Protein AF-A0A0U1L279-F1 (afdb_monomer)

Mean predicted aligned error: 10.39 Å

Organism: NCBI:txid2378

Structure (mmCIF, N/CA/C/O backbone):
data_AF-A0A0U1L279-F1
#
_entry.id   AF-A0A0U1L279-F1
#
loop_
_atom_site.group_PDB
_atom_site.id
_atom_site.type_symbol
_atom_site.label_atom_id
_atom_site.label_alt_id
_atom_site.label_comp_id
_atom_site.label_asym_id
_atom_site.label_entity_id
_atom_site.label_seq_id
_atom_site.pdbx_PDB_ins_code
_atom_site.Cartn_x
_atom_site.Cartn_y
_atom_site.Cartn_z
_atom_site.occupancy
_atom_site.B_iso_or_equiv
_atom_site.auth_seq_id
_atom_site.auth_comp_id
_atom_site.auth_asym_id
_atom_site.auth_atom_id
_atom_site.pdbx_PDB_model_num
ATOM 1 N N . MET A 1 1 ? 24.528 -6.727 9.723 1.00 44.12 1 MET A N 1
ATOM 2 C CA . MET A 1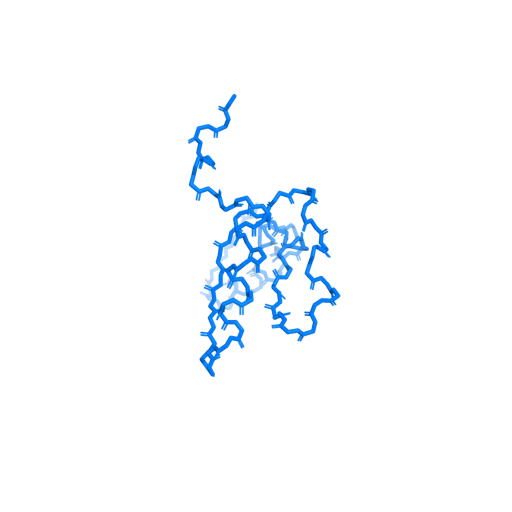 1 ? 24.166 -7.357 8.436 1.00 44.12 1 MET A CA 1
ATOM 3 C C . MET A 1 1 ? 22.714 -7.765 8.536 1.00 44.12 1 MET A C 1
ATOM 5 O O . MET A 1 1 ? 22.386 -8.547 9.418 1.00 44.12 1 MET A O 1
ATOM 9 N N . ASP A 1 2 ? 21.856 -7.155 7.726 1.00 44.94 2 ASP A N 1
ATOM 10 C CA . ASP A 1 2 ? 20.405 -7.322 7.807 1.00 44.94 2 ASP A CA 1
ATOM 11 C C . ASP A 1 2 ? 19.992 -8.638 7.120 1.00 44.94 2 ASP A C 1
ATOM 13 O O . ASP A 1 2 ? 19.749 -8.694 5.914 1.00 44.94 2 ASP A O 1
ATOM 17 N N . TYR A 1 3 ? 20.023 -9.736 7.884 1.00 46.03 3 TYR A N 1
ATOM 18 C CA . TYR A 1 3 ? 19.801 -11.108 7.399 1.00 46.03 3 TYR A CA 1
ATOM 19 C C . TYR A 1 3 ? 18.382 -11.350 6.850 1.00 46.03 3 TYR A C 1
ATOM 21 O O . TYR A 1 3 ? 18.178 -12.305 6.106 1.00 46.03 3 TYR A O 1
ATOM 29 N N . PHE A 1 4 ? 17.416 -10.474 7.145 1.00 49.75 4 PHE A N 1
ATOM 30 C CA . PHE A 1 4 ? 16.044 -10.559 6.627 1.00 49.75 4 PHE A CA 1
ATOM 31 C C . PHE A 1 4 ? 15.886 -10.013 5.200 1.00 49.75 4 PHE A C 1
ATOM 33 O O . PHE A 1 4 ? 14.829 -10.163 4.594 1.00 49.75 4 PHE A O 1
ATOM 40 N N . ARG A 1 5 ? 16.932 -9.385 4.648 1.00 59.22 5 ARG A N 1
ATOM 41 C CA . ARG A 1 5 ? 16.877 -8.628 3.387 1.00 59.22 5 ARG A CA 1
ATOM 42 C C . ARG A 1 5 ? 17.724 -9.246 2.270 1.00 59.22 5 ARG A C 1
ATOM 44 O O . ARG A 1 5 ? 17.816 -8.683 1.185 1.00 59.22 5 ARG A O 1
ATOM 51 N N . ALA A 1 6 ? 18.311 -10.426 2.494 1.00 55.19 6 ALA A N 1
ATOM 52 C CA . ALA A 1 6 ? 19.097 -11.144 1.483 1.00 55.19 6 ALA A CA 1
ATOM 53 C C . ALA A 1 6 ? 18.278 -11.548 0.233 1.00 55.19 6 ALA A C 1
ATOM 55 O O . ALA A 1 6 ? 18.860 -11.860 -0.804 1.00 55.19 6 ALA A O 1
ATOM 56 N N . GLY A 1 7 ? 16.942 -11.526 0.328 1.00 57.22 7 GLY A N 1
ATOM 57 C CA . GLY A 1 7 ? 16.016 -11.763 -0.783 1.00 57.22 7 GLY A CA 1
ATOM 58 C C . GLY A 1 7 ? 15.523 -10.506 -1.510 1.00 57.22 7 GLY A C 1
ATOM 59 O O . GLY A 1 7 ? 14.817 -10.645 -2.507 1.00 57.22 7 GLY A O 1
ATOM 60 N N . GLU A 1 8 ? 15.861 -9.294 -1.055 1.00 64.44 8 GLU A N 1
ATOM 61 C CA . GLU A 1 8 ? 15.382 -8.073 -1.712 1.00 64.44 8 GLU A CA 1
ATOM 62 C C . GLU A 1 8 ? 16.141 -7.781 -3.008 1.00 64.44 8 GLU A C 1
ATOM 64 O O . GLU A 1 8 ? 17.360 -7.951 -3.118 1.00 64.44 8 GLU A O 1
ATOM 69 N N . LEU A 1 9 ? 15.396 -7.348 -4.026 1.00 67.06 9 LEU A N 1
ATOM 70 C CA . LEU A 1 9 ? 15.959 -6.952 -5.310 1.00 67.06 9 LEU A CA 1
ATOM 71 C C . LEU A 1 9 ? 16.859 -5.732 -5.098 1.00 67.06 9 LEU A C 1
ATOM 73 O O . LEU A 1 9 ? 16.448 -4.731 -4.520 1.00 67.06 9 LEU A O 1
ATOM 77 N N . SER A 1 10 ? 18.091 -5.790 -5.606 1.00 76.69 10 SER A N 1
ATOM 78 C CA . SER A 1 10 ? 18.892 -4.573 -5.738 1.00 76.69 10 SER A CA 1
ATOM 79 C C . SER A 1 10 ? 18.172 -3.588 -6.661 1.00 76.69 10 SER A C 1
ATOM 81 O O . SER A 1 10 ? 17.446 -4.015 -7.560 1.00 76.69 10 SER A O 1
ATOM 83 N N . SER A 1 11 ? 18.433 -2.285 -6.526 1.00 76.81 11 SER A N 1
ATOM 84 C CA . SER A 1 11 ? 17.793 -1.255 -7.365 1.00 76.81 11 SER A CA 1
ATOM 85 C C . SER A 1 11 ? 17.958 -1.523 -8.867 1.00 76.81 11 SER A C 1
ATOM 87 O O . SER A 1 11 ? 17.076 -1.227 -9.669 1.00 76.81 11 SER A O 1
ATOM 89 N N . PHE A 1 12 ? 19.076 -2.147 -9.259 1.00 79.00 12 PHE A N 1
ATOM 90 C CA . PHE A 1 12 ? 19.298 -2.600 -10.631 1.00 79.00 12 PHE A CA 1
ATOM 91 C C . PHE A 1 12 ? 18.324 -3.709 -11.055 1.00 79.00 12 PHE A C 1
ATOM 93 O O . PHE A 1 12 ? 17.728 -3.635 -12.129 1.00 79.00 12 PHE A O 1
ATOM 100 N N . LYS A 1 13 ? 18.150 -4.742 -10.221 1.00 82.31 13 LYS A N 1
ATOM 101 C CA . LYS A 1 13 ? 17.219 -5.838 -10.515 1.00 82.31 13 LYS A CA 1
ATOM 102 C C . LYS A 1 13 ? 15.771 -5.354 -10.496 1.00 82.31 13 LYS A C 1
ATOM 104 O O . LYS A 1 13 ? 15.000 -5.757 -11.352 1.00 82.31 13 LYS A O 1
ATOM 109 N N . GLU A 1 14 ? 15.430 -4.469 -9.568 1.00 82.44 14 GLU A N 1
ATOM 110 C CA . GLU A 1 14 ? 14.116 -3.835 -9.459 1.00 82.44 14 GLU A CA 1
ATOM 111 C C . GLU A 1 14 ? 13.760 -3.043 -10.724 1.00 82.44 14 GLU A C 1
ATOM 113 O O . GLU A 1 14 ? 12.684 -3.236 -11.281 1.00 82.44 14 GLU A O 1
ATOM 118 N N . LYS A 1 15 ? 14.691 -2.237 -11.257 1.00 84.19 15 LYS A N 1
ATOM 119 C CA . LYS A 1 15 ? 14.490 -1.539 -12.536 1.00 84.19 15 LYS A CA 1
ATOM 120 C C . LYS A 1 15 ? 14.213 -2.517 -13.680 1.00 84.19 15 LYS A C 1
ATOM 122 O O . LYS A 1 15 ? 13.255 -2.335 -14.422 1.00 84.19 15 LYS A O 1
ATOM 127 N N . LYS A 1 16 ? 15.021 -3.575 -13.787 1.00 87.25 16 LYS A N 1
ATOM 128 C CA . LYS A 1 16 ? 14.868 -4.595 -14.832 1.00 87.25 16 LYS A CA 1
ATOM 129 C C . LYS A 1 16 ? 13.538 -5.346 -14.718 1.00 87.25 16 LYS A C 1
ATOM 131 O O . LYS A 1 16 ? 12.928 -5.670 -15.728 1.00 87.25 16 LYS A O 1
ATOM 136 N N . VAL A 1 17 ? 13.097 -5.625 -13.492 1.00 87.31 17 VAL A N 1
ATOM 137 C CA . VAL A 1 17 ? 11.791 -6.225 -13.197 1.00 87.31 17 VAL A CA 1
ATOM 138 C C . VAL A 1 17 ? 10.676 -5.307 -13.691 1.00 87.31 17 VAL A C 1
ATOM 140 O O . VAL A 1 17 ? 9.860 -5.752 -14.487 1.00 87.31 17 VAL A O 1
ATOM 143 N N . ILE A 1 18 ? 10.681 -4.025 -13.319 1.00 87.56 18 ILE A N 1
ATOM 144 C CA . ILE A 1 18 ? 9.677 -3.055 -13.787 1.00 87.56 18 ILE A CA 1
ATOM 145 C C . ILE A 1 18 ? 9.626 -3.008 -15.323 1.00 87.56 18 ILE A C 1
ATOM 147 O O . ILE A 1 18 ? 8.546 -3.110 -15.894 1.00 87.56 18 ILE A O 1
ATOM 151 N N . GLU A 1 19 ? 10.779 -2.931 -15.994 1.00 89.25 19 GLU A N 1
ATOM 152 C CA . GLU A 1 19 ? 10.860 -2.926 -17.465 1.00 89.25 19 GLU A CA 1
ATOM 153 C C . GLU A 1 19 ? 10.261 -4.190 -18.102 1.00 89.25 19 GLU A C 1
ATOM 155 O O . GLU A 1 19 ? 9.562 -4.094 -19.107 1.00 89.25 19 GLU A O 1
ATOM 160 N N . LEU A 1 20 ? 10.525 -5.368 -17.526 1.00 90.25 20 LEU A N 1
ATOM 161 C CA . LEU A 1 20 ? 9.966 -6.642 -17.986 1.00 90.25 20 LEU A CA 1
ATOM 162 C C . LEU A 1 20 ? 8.453 -6.694 -17.791 1.00 90.25 20 LEU A C 1
ATOM 164 O O . LEU A 1 20 ? 7.732 -7.126 -18.684 1.00 90.25 20 LEU A O 1
ATOM 168 N N . PHE A 1 21 ? 7.969 -6.273 -16.624 1.00 88.69 21 PHE A N 1
ATOM 169 C CA . PHE A 1 21 ? 6.556 -6.408 -16.300 1.00 88.69 21 PHE A CA 1
ATOM 170 C C . PHE A 1 21 ? 5.671 -5.370 -16.991 1.00 88.69 21 PHE A C 1
ATOM 172 O O . PHE A 1 21 ? 4.512 -5.665 -17.259 1.00 88.69 21 PHE A O 1
ATOM 179 N N . ASN A 1 22 ? 6.233 -4.225 -17.382 1.00 87.12 22 ASN A N 1
ATOM 180 C CA . ASN A 1 22 ? 5.548 -3.230 -18.207 1.00 87.12 22 ASN A CA 1
ATOM 181 C C . ASN A 1 22 ? 5.252 -3.726 -19.643 1.00 87.12 22 ASN A C 1
ATOM 183 O O . ASN A 1 22 ? 4.573 -3.053 -20.408 1.00 87.12 22 ASN A O 1
ATOM 187 N N . GLN A 1 23 ? 5.770 -4.897 -20.035 1.00 89.94 23 GLN A N 1
ATOM 188 C CA . GLN A 1 23 ? 5.490 -5.519 -21.336 1.00 89.94 23 GLN A CA 1
ATOM 189 C C . GLN A 1 23 ? 4.238 -6.408 -21.326 1.00 89.94 23 GLN A C 1
ATOM 191 O O . GLN A 1 23 ? 3.819 -6.861 -22.389 1.00 89.94 23 GLN A O 1
ATOM 196 N N . PHE A 1 24 ? 3.667 -6.710 -20.155 1.00 87.62 24 PHE A N 1
ATOM 197 C CA . PHE A 1 24 ? 2.443 -7.502 -20.059 1.00 87.62 24 PHE A CA 1
ATOM 198 C C . PHE A 1 24 ? 1.220 -6.589 -20.000 1.00 87.62 24 PHE A C 1
ATOM 200 O O . PHE A 1 24 ? 1.199 -5.626 -19.243 1.00 87.62 24 PHE A O 1
ATOM 207 N N . ASP A 1 25 ? 0.152 -6.967 -20.700 1.00 87.19 25 ASP A N 1
ATOM 208 C CA . ASP A 1 25 ? -1.125 -6.235 -20.674 1.00 87.19 25 ASP A CA 1
ATOM 209 C C . ASP A 1 25 ? -1.901 -6.401 -19.348 1.00 87.19 25 ASP A C 1
ATOM 211 O O . ASP A 1 25 ? -2.945 -5.784 -19.136 1.00 87.19 25 ASP A O 1
ATOM 215 N N . ASN A 1 26 ? -1.408 -7.251 -18.441 1.00 87.44 26 ASN A N 1
ATOM 216 C CA . ASN A 1 26 ? -2.040 -7.539 -17.157 1.00 87.44 26 ASN A CA 1
ATOM 217 C C . ASN A 1 26 ? -1.527 -6.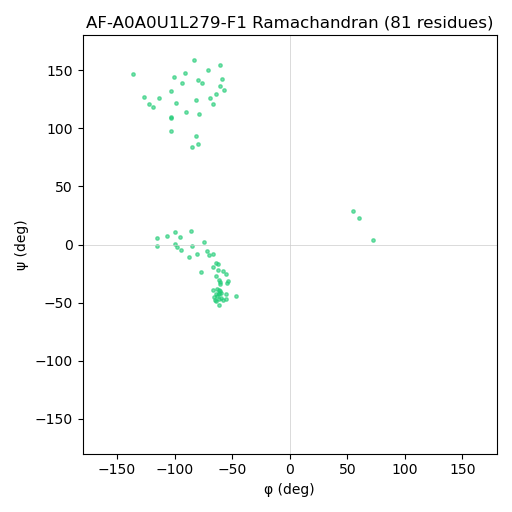605 -16.056 1.00 87.44 26 ASN A C 1
ATOM 219 O O . ASN A 1 26 ? -0.341 -6.285 -15.997 1.00 87.44 26 ASN A O 1
ATOM 223 N N . GLN A 1 27 ? -2.392 -6.272 -15.095 1.00 85.12 27 GLN A N 1
ATOM 224 C CA . GLN A 1 27 ? -1.960 -5.577 -13.884 1.00 85.12 27 GLN A CA 1
ATOM 225 C C . GLN A 1 27 ? -1.103 -6.502 -13.008 1.00 85.12 27 GLN A C 1
ATOM 227 O O . GLN A 1 27 ? -1.532 -7.590 -12.620 1.00 85.12 27 GLN A O 1
ATOM 232 N N . VAL A 1 28 ? 0.096 -6.039 -12.658 1.00 84.94 28 VAL A N 1
ATOM 233 C CA . VAL A 1 28 ? 1.030 -6.745 -11.774 1.00 84.94 28 VAL A CA 1
ATOM 234 C C . VAL A 1 28 ? 1.183 -5.954 -10.480 1.00 84.94 28 VAL A C 1
ATOM 236 O O . VAL A 1 28 ? 1.502 -4.767 -10.508 1.00 84.94 28 VAL A O 1
ATOM 239 N N . ILE A 1 29 ? 0.951 -6.608 -9.338 1.00 85.06 29 ILE A N 1
ATOM 240 C CA . ILE A 1 29 ? 1.098 -6.000 -8.010 1.00 85.06 29 ILE A CA 1
ATOM 241 C C . ILE A 1 29 ? 2.448 -6.410 -7.423 1.00 85.06 29 ILE A C 1
ATOM 243 O O . ILE A 1 29 ? 2.711 -7.596 -7.223 1.00 85.06 29 ILE A O 1
ATOM 247 N N . PHE A 1 30 ? 3.280 -5.418 -7.104 1.00 80.38 30 PHE A N 1
ATOM 248 C CA . PHE A 1 30 ? 4.521 -5.610 -6.358 1.00 80.38 30 PHE A CA 1
ATOM 249 C C . PHE A 1 30 ? 4.339 -5.177 -4.910 1.00 80.38 30 PHE A C 1
ATOM 251 O O . PHE A 1 30 ? 3.864 -4.077 -4.637 1.00 80.38 30 PHE A O 1
ATOM 258 N N . THR A 1 31 ? 4.776 -6.018 -3.979 1.00 75.44 31 THR A N 1
ATOM 259 C CA . THR A 1 31 ? 4.829 -5.687 -2.554 1.00 75.44 31 THR A CA 1
ATOM 260 C C . THR A 1 31 ? 6.274 -5.753 -2.090 1.00 75.44 31 THR A C 1
ATOM 262 O O . THR A 1 31 ? 6.897 -6.813 -2.158 1.00 75.44 31 THR A O 1
ATOM 265 N N . VAL A 1 32 ? 6.808 -4.630 -1.619 1.00 71.12 32 VAL A N 1
ATOM 266 C CA . VAL A 1 32 ? 8.154 -4.539 -1.043 1.00 71.12 32 VAL A CA 1
ATOM 267 C C . VAL A 1 32 ? 8.101 -3.699 0.225 1.00 71.12 32 VAL A C 1
ATOM 269 O O . VAL A 1 32 ? 7.306 -2.764 0.324 1.00 71.12 32 VAL A O 1
ATOM 272 N N . THR A 1 33 ? 8.944 -4.019 1.202 1.00 68.31 33 THR A N 1
ATOM 273 C CA . THR A 1 33 ? 9.057 -3.211 2.418 1.00 68.31 33 THR A CA 1
ATOM 274 C C . THR A 1 33 ? 9.955 -2.014 2.125 1.00 68.31 33 THR A C 1
ATOM 276 O O . THR A 1 33 ? 11.179 -2.128 2.234 1.00 68.31 33 THR A O 1
ATOM 279 N N . LEU A 1 34 ? 9.353 -0.883 1.752 1.00 63.47 34 LEU A N 1
ATOM 280 C CA . LEU A 1 34 ? 10.084 0.350 1.458 1.00 63.47 34 LEU A CA 1
ATOM 281 C C . LEU A 1 34 ? 10.866 0.830 2.685 1.00 63.47 34 LEU A C 1
ATOM 283 O O . LEU A 1 34 ? 10.369 0.811 3.814 1.00 63.47 34 LEU A O 1
ATOM 287 N N . LYS A 1 35 ? 12.111 1.253 2.460 1.00 67.31 35 LYS A N 1
ATOM 288 C CA . LYS A 1 35 ? 12.910 1.962 3.471 1.00 67.31 35 LYS A CA 1
ATOM 289 C C . LYS A 1 35 ? 12.555 3.446 3.455 1.00 67.31 35 LYS A C 1
ATOM 291 O O . LYS A 1 35 ? 12.136 3.966 2.428 1.00 67.31 35 LYS A O 1
ATOM 296 N N . GLU A 1 36 ? 12.832 4.160 4.544 1.00 64.75 36 GLU A N 1
ATOM 297 C CA . GLU A 1 36 ? 12.654 5.625 4.597 1.00 64.75 36 GLU A CA 1
ATOM 298 C C . GLU A 1 36 ? 13.396 6.358 3.463 1.00 64.75 36 GLU A C 1
ATOM 300 O O . GLU A 1 36 ? 12.909 7.347 2.934 1.00 64.75 36 GLU A O 1
ATOM 305 N N . GLN A 1 37 ? 14.548 5.835 3.029 1.00 62.66 37 GLN A N 1
ATOM 306 C CA . GLN A 1 37 ? 15.347 6.374 1.916 1.00 62.66 37 GLN A CA 1
ATOM 307 C C . GLN A 1 37 ? 14.693 6.178 0.529 1.00 62.66 37 GLN A C 1
ATOM 309 O O . GLN A 1 37 ? 15.208 6.674 -0.469 1.00 62.66 37 GLN A O 1
ATOM 314 N N . GLU A 1 38 ? 13.605 5.408 0.442 1.00 68.94 38 GLU A N 1
ATOM 315 C CA . GLU A 1 38 ? 12.880 5.090 -0.796 1.00 68.94 38 GLU A CA 1
ATOM 316 C C . GLU A 1 38 ? 11.540 5.830 -0.900 1.00 68.94 38 GLU A C 1
ATOM 318 O O . GLU A 1 38 ? 10.767 5.579 -1.829 1.00 68.94 38 GLU A O 1
ATOM 323 N N . LEU A 1 39 ? 11.278 6.759 0.026 1.00 76.25 39 LEU A N 1
ATOM 324 C CA . LEU A 1 39 ? 10.142 7.669 -0.055 1.00 76.25 39 LEU A CA 1
ATOM 325 C C . LEU A 1 39 ? 10.195 8.458 -1.368 1.00 76.25 39 LEU A C 1
ATOM 327 O O . LEU A 1 39 ? 11.244 8.979 -1.749 1.00 76.25 39 LEU A O 1
ATOM 331 N N . GLY A 1 40 ? 9.071 8.534 -2.074 1.00 77.50 40 GLY A N 1
ATOM 332 C CA . GLY A 1 40 ? 8.956 9.299 -3.316 1.00 77.50 40 GLY A CA 1
ATOM 333 C C . GLY A 1 40 ? 9.664 8.703 -4.542 1.00 77.50 40 GLY A C 1
ATOM 334 O O . GLY A 1 40 ? 9.679 9.295 -5.623 1.00 77.50 40 GLY A O 1
ATOM 335 N N . LYS A 1 41 ? 10.25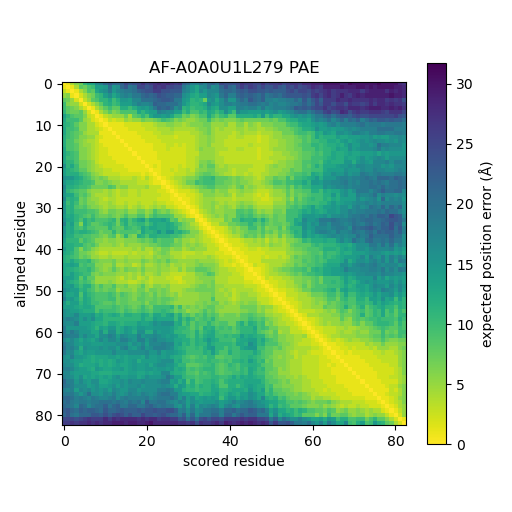4 7.504 -4.421 1.00 81.75 41 LYS A N 1
ATOM 336 C CA . LYS A 1 41 ? 11.012 6.824 -5.493 1.00 81.75 41 LYS A CA 1
ATOM 337 C C . LYS A 1 41 ? 10.198 6.590 -6.774 1.00 81.75 41 LYS A C 1
ATOM 339 O O . LYS A 1 41 ? 10.778 6.415 -7.851 1.00 81.75 41 LYS A O 1
ATOM 344 N N . TYR A 1 42 ? 8.871 6.566 -6.656 1.00 84.81 42 TYR A N 1
ATOM 345 C CA . TYR A 1 42 ? 7.935 6.238 -7.729 1.00 84.81 42 TYR A CA 1
ATOM 346 C C . TYR A 1 42 ? 7.019 7.392 -8.152 1.00 84.81 42 TYR A C 1
ATOM 348 O O . TYR A 1 42 ? 6.281 7.231 -9.119 1.00 84.81 42 TYR A O 1
ATOM 356 N N . ASP A 1 43 ? 7.114 8.561 -7.519 1.00 84.75 43 ASP A N 1
ATOM 357 C CA . ASP A 1 43 ? 6.175 9.679 -7.714 1.00 84.75 43 ASP A CA 1
ATOM 358 C C . ASP A 1 43 ? 6.141 10.198 -9.153 1.00 84.75 43 ASP A C 1
ATOM 360 O O . ASP A 1 43 ? 5.105 10.624 -9.652 1.00 84.75 43 ASP A O 1
ATOM 364 N N . ASN A 1 44 ? 7.282 10.127 -9.840 1.00 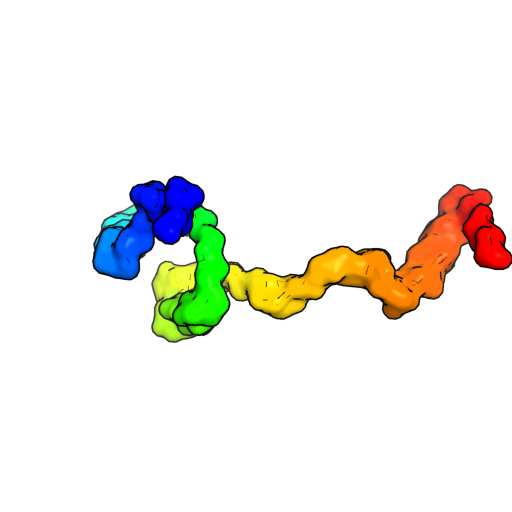85.19 44 ASN A N 1
ATOM 365 C CA . ASN A 1 44 ? 7.452 10.643 -11.198 1.00 85.19 44 ASN A CA 1
ATOM 366 C C . ASN A 1 44 ? 7.363 9.553 -12.282 1.00 85.19 44 ASN A C 1
ATOM 368 O O . ASN A 1 44 ? 7.732 9.805 -13.430 1.00 85.19 44 ASN A O 1
ATOM 372 N N . LYS A 1 45 ? 6.927 8.333 -11.941 1.00 84.81 45 LYS A N 1
ATOM 373 C CA . LYS A 1 45 ? 6.770 7.232 -12.903 1.00 84.81 45 LYS A CA 1
ATOM 374 C C . LYS A 1 45 ? 5.304 7.043 -13.265 1.00 84.81 45 LYS A C 1
ATOM 376 O O . LYS A 1 45 ? 4.559 6.383 -12.552 1.00 84.81 45 LYS A O 1
ATOM 381 N N . SER A 1 46 ? 4.906 7.617 -14.399 1.00 84.38 46 SER A N 1
ATOM 382 C CA . SER A 1 46 ? 3.529 7.563 -14.914 1.00 84.38 46 SER A CA 1
ATOM 383 C C . SER A 1 46 ? 3.039 6.150 -15.242 1.00 84.38 46 SER A C 1
ATOM 385 O O . SER A 1 46 ? 1.840 5.917 -15.319 1.00 84.38 46 SER A O 1
ATOM 387 N N . ASP A 1 47 ? 3.964 5.223 -15.476 1.00 84.94 47 ASP A N 1
ATOM 388 C CA . ASP A 1 47 ? 3.728 3.810 -15.765 1.00 84.94 47 ASP A CA 1
ATOM 389 C C . ASP A 1 47 ? 3.571 2.949 -14.497 1.00 84.94 47 ASP A C 1
ATOM 391 O O . ASP A 1 47 ? 3.316 1.750 -14.591 1.00 84.94 47 ASP A O 1
ATOM 395 N N . ILE A 1 48 ? 3.694 3.543 -13.304 1.00 86.50 48 ILE A N 1
ATOM 396 C CA . ILE A 1 48 ? 3.572 2.846 -12.023 1.00 86.50 48 ILE A CA 1
ATOM 397 C C . ILE A 1 48 ? 2.471 3.482 -11.182 1.00 86.50 48 ILE A C 1
ATOM 399 O O . ILE A 1 48 ? 2.547 4.635 -10.768 1.00 86.50 48 ILE A O 1
ATOM 403 N N . ASN A 1 49 ? 1.482 2.669 -10.825 1.00 84.44 49 ASN A N 1
ATOM 404 C CA . ASN A 1 49 ? 0.488 3.026 -9.819 1.00 84.44 49 ASN A CA 1
ATOM 405 C C . ASN A 1 49 ? 1.050 2.699 -8.430 1.00 84.44 49 ASN A C 1
ATOM 407 O O . ASN A 1 49 ? 0.827 1.605 -7.910 1.00 84.44 49 ASN A O 1
ATOM 411 N N . HIS A 1 50 ? 1.838 3.609 -7.855 1.00 82.75 50 HIS A N 1
ATOM 412 C CA . HIS A 1 50 ? 2.380 3.407 -6.514 1.00 82.75 50 HIS A CA 1
ATOM 413 C C . HIS A 1 50 ? 1.319 3.730 -5.452 1.00 82.75 50 HIS A C 1
ATOM 415 O O . HIS A 1 50 ? 0.537 4.667 -5.595 1.00 82.75 50 HIS A O 1
ATOM 421 N N . ILE A 1 51 ? 1.291 2.937 -4.382 1.00 79.44 51 ILE A N 1
ATOM 422 C CA . ILE A 1 51 ? 0.454 3.192 -3.208 1.00 79.44 51 ILE A CA 1
ATOM 423 C C . ILE A 1 51 ? 1.372 3.753 -2.130 1.00 79.44 51 ILE A C 1
ATOM 425 O O . ILE A 1 51 ? 2.204 3.022 -1.590 1.00 79.44 51 ILE A O 1
ATOM 429 N N . ASP A 1 52 ? 1.236 5.043 -1.830 1.00 76.94 52 ASP A N 1
ATOM 430 C CA . ASP A 1 52 ? 1.959 5.654 -0.721 1.00 76.94 52 ASP A CA 1
ATOM 431 C C . ASP A 1 52 ? 1.271 5.322 0.611 1.00 76.94 52 ASP A C 1
ATOM 433 O O . ASP A 1 52 ? 0.150 5.751 0.889 1.00 76.94 52 ASP A O 1
ATOM 437 N N . TYR A 1 53 ? 1.956 4.528 1.434 1.00 75.81 53 TYR A N 1
ATOM 438 C CA . TYR A 1 53 ? 1.504 4.153 2.774 1.00 75.81 53 TYR A CA 1
ATOM 439 C C . TYR A 1 53 ? 2.175 4.982 3.879 1.00 75.81 53 TYR A C 1
ATOM 441 O O . TYR A 1 53 ? 1.876 4.796 5.055 1.00 75.81 53 TYR A O 1
ATOM 449 N N . THR A 1 54 ? 3.052 5.926 3.529 1.00 75.31 54 THR A N 1
ATOM 450 C CA . THR A 1 54 ? 3.708 6.835 4.480 1.00 75.31 54 THR A CA 1
ATOM 451 C C . THR A 1 54 ? 2.734 7.631 5.357 1.00 75.31 54 THR A C 1
ATOM 453 O O . THR A 1 54 ? 2.982 7.722 6.559 1.00 75.31 54 THR A O 1
ATOM 456 N N . PRO A 1 55 ? 1.613 8.187 4.845 1.00 78.81 55 PRO A N 1
ATOM 457 C CA . PRO A 1 55 ? 0.687 8.947 5.687 1.00 78.81 55 PRO A CA 1
ATOM 458 C C . PRO A 1 55 ? -0.167 8.054 6.600 1.00 78.81 55 PRO A C 1
ATOM 460 O O . PRO A 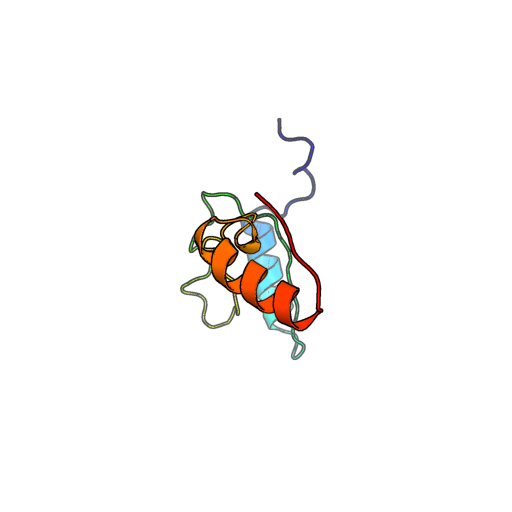1 55 ? -1.042 8.555 7.311 1.00 78.81 55 PRO A O 1
ATOM 463 N N . HIS A 1 56 ? 0.030 6.732 6.580 1.00 82.75 56 HIS A N 1
ATOM 464 C CA . HIS A 1 56 ? -0.710 5.833 7.446 1.00 82.75 56 HIS A CA 1
ATOM 465 C C . HIS A 1 56 ? -0.336 6.058 8.914 1.00 82.75 56 HIS A C 1
ATOM 467 O O . HIS A 1 56 ? 0.805 5.865 9.322 1.00 82.75 56 HIS A O 1
ATOM 473 N N . ILE A 1 57 ? -1.335 6.402 9.724 1.00 80.81 57 ILE A N 1
ATOM 474 C CA . ILE A 1 57 ? -1.194 6.533 11.172 1.00 80.81 57 ILE A CA 1
ATOM 475 C C . ILE A 1 57 ? -1.510 5.169 11.802 1.00 80.81 57 ILE A C 1
ATOM 477 O O . ILE A 1 57 ? -2.663 4.721 11.721 1.00 80.81 57 ILE A O 1
ATOM 481 N N . PRO A 1 58 ? -0.532 4.495 12.439 1.00 79.69 58 PRO A N 1
ATOM 482 C CA . PRO A 1 58 ? -0.789 3.256 13.157 1.00 79.69 58 PRO A CA 1
ATOM 483 C C . PRO A 1 58 ? -1.824 3.485 14.252 1.00 79.69 58 PRO A C 1
ATOM 485 O O . PRO A 1 58 ? -1.823 4.525 14.909 1.00 79.69 58 PRO A O 1
ATOM 488 N N . CYS A 1 59 ? -2.700 2.506 14.470 1.00 80.06 59 CYS A N 1
ATOM 489 C CA . CYS A 1 59 ? -3.717 2.581 15.520 1.00 80.06 59 CYS A CA 1
ATOM 490 C C . CYS A 1 59 ? -4.612 3.831 15.425 1.00 80.06 59 CYS A C 1
ATOM 492 O O . CYS A 1 59 ? -5.133 4.273 16.444 1.00 80.06 59 CYS A O 1
ATOM 494 N N . LYS A 1 60 ? -4.831 4.379 14.218 1.00 81.00 60 LYS A N 1
ATOM 495 C CA . LYS A 1 60 ? -5.688 5.554 13.986 1.00 81.00 60 LYS A CA 1
ATOM 496 C C . LYS A 1 60 ? -7.038 5.456 14.702 1.00 81.00 60 LYS A C 1
ATOM 498 O O . LYS A 1 60 ? -7.442 6.405 15.349 1.00 81.00 60 LYS A O 1
ATOM 503 N N . LEU A 1 61 ? -7.691 4.293 14.647 1.00 78.56 61 LEU A N 1
ATOM 504 C CA . LEU A 1 61 ? -8.983 4.043 15.306 1.00 78.56 61 LEU A CA 1
ATOM 505 C C . LEU A 1 61 ? -8.927 4.067 16.844 1.00 78.56 61 LEU A C 1
ATOM 507 O O . LEU A 1 61 ? -9.963 4.197 17.483 1.00 78.56 61 LEU A O 1
ATOM 511 N N . LEU A 1 62 ? -7.741 3.912 17.433 1.00 77.94 62 LEU A N 1
ATOM 512 C CA . LEU A 1 62 ? -7.510 3.989 18.877 1.00 77.94 62 LEU A CA 1
ATOM 513 C C . LEU A 1 62 ? -7.053 5.391 19.310 1.00 77.94 62 LEU A C 1
ATOM 515 O O . LEU A 1 62 ? -6.669 5.570 20.466 1.00 77.94 62 LEU A O 1
ATOM 519 N N . SER A 1 63 ? -7.049 6.376 18.404 1.00 84.38 63 SER A N 1
ATOM 520 C CA . SER A 1 63 ? -6.746 7.752 18.784 1.00 84.38 63 SER A CA 1
ATOM 521 C C . SER A 1 63 ? -7.899 8.340 19.616 1.00 84.38 63 SER A C 1
ATOM 523 O O . SER A 1 63 ? -9.063 7.979 19.406 1.00 84.38 63 SER A O 1
ATOM 525 N N . PRO A 1 64 ? -7.610 9.277 20.539 1.00 86.12 64 PRO A N 1
ATOM 526 C CA . PRO A 1 64 ? -8.643 9.978 21.304 1.00 86.12 64 PRO A CA 1
ATOM 527 C C . PRO A 1 64 ? -9.691 10.680 20.429 1.00 86.12 64 PRO A C 1
ATOM 529 O O . PRO A 1 64 ? -10.823 10.863 20.862 1.00 86.12 64 PRO A O 1
ATOM 532 N N . GLU A 1 65 ? -9.329 11.036 19.193 1.00 89.38 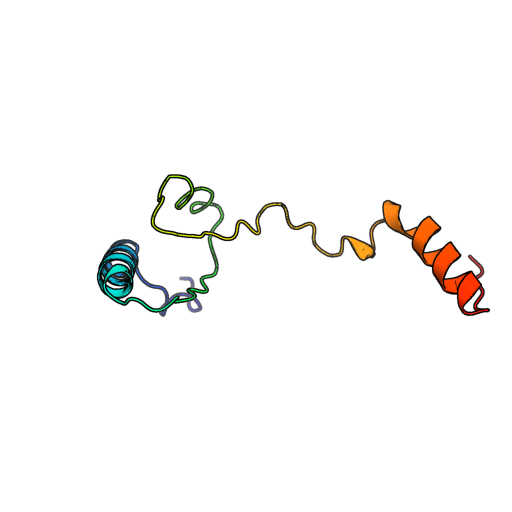65 GLU A N 1
ATOM 533 C CA . GLU A 1 65 ? -10.186 11.744 18.234 1.00 89.38 65 GLU A CA 1
ATOM 534 C C . GLU A 1 65 ? -11.444 10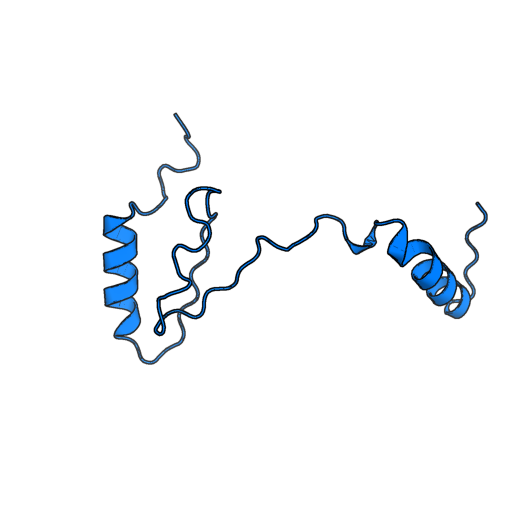.944 17.867 1.00 89.38 65 GLU A C 1
ATOM 536 O O . GLU A 1 65 ? -12.487 11.534 17.606 1.00 89.38 65 GLU A O 1
ATOM 541 N N . TYR A 1 66 ? -11.365 9.609 17.878 1.00 88.62 66 TYR A N 1
ATOM 542 C CA . TYR A 1 66 ? -12.482 8.731 17.509 1.00 88.62 66 TYR A CA 1
ATOM 543 C C . TYR A 1 66 ? -13.261 8.196 18.711 1.00 88.62 66 TYR A C 1
ATOM 545 O O . TYR A 1 66 ? -14.244 7.479 18.531 1.00 88.62 66 TYR A O 1
ATOM 553 N N . VAL A 1 67 ? -12.852 8.523 19.942 1.00 88.25 67 VAL A N 1
ATOM 554 C CA . VAL A 1 67 ? -13.468 7.969 21.157 1.00 88.25 67 VAL A CA 1
ATOM 555 C C . VAL A 1 67 ? -14.924 8.406 21.288 1.00 88.25 67 VAL A C 1
ATOM 557 O O . VAL A 1 67 ? -15.777 7.574 21.590 1.00 88.25 67 VAL A O 1
ATOM 560 N N . GLU A 1 68 ? -15.238 9.674 21.021 1.00 88.94 68 GLU A N 1
ATOM 561 C CA . GLU A 1 68 ? -16.616 10.174 21.115 1.00 88.94 68 GLU A CA 1
ATOM 562 C C . GLU A 1 68 ? -17.543 9.491 20.101 1.00 88.94 68 GLU A C 1
ATOM 564 O O . GLU A 1 68 ? -18.592 8.962 20.478 1.00 88.94 68 GLU A O 1
ATOM 569 N N . GLU A 1 69 ? -17.123 9.425 18.834 1.00 90.19 69 GLU A N 1
ATOM 570 C CA . GLU A 1 69 ? -17.873 8.753 17.768 1.00 90.19 69 GLU A CA 1
ATOM 571 C C . GLU A 1 69 ? -18.045 7.257 18.066 1.00 90.19 69 GLU A C 1
ATOM 573 O O . GLU A 1 69 ? -19.121 6.682 17.878 1.00 90.19 69 GLU A O 1
ATOM 578 N N . PHE A 1 70 ? -16.997 6.607 18.569 1.00 89.62 70 PHE A N 1
ATOM 579 C CA . PHE A 1 70 ? -17.044 5.205 18.963 1.00 89.62 70 PHE A CA 1
ATOM 580 C C . PHE A 1 70 ? -18.064 4.969 20.085 1.00 89.62 70 PHE A C 1
ATOM 582 O O . PHE A 1 70 ? -18.913 4.082 19.969 1.00 89.62 70 PHE A O 1
ATOM 589 N N . VAL A 1 71 ? -18.048 5.798 21.134 1.00 89.94 71 VAL A N 1
ATOM 590 C CA . VAL A 1 71 ? -19.014 5.735 22.242 1.00 89.94 71 VAL A CA 1
ATOM 591 C C . VAL A 1 71 ? -20.442 5.950 21.738 1.00 89.94 71 VAL A C 1
ATOM 593 O O . VAL A 1 71 ? -21.359 5.251 22.177 1.00 89.94 71 VAL A O 1
ATOM 596 N N . GLU A 1 72 ? -20.657 6.876 20.803 1.00 91.12 72 GLU A N 1
ATOM 597 C CA . GLU A 1 72 ? -21.976 7.094 20.205 1.00 91.12 72 GLU A CA 1
ATOM 598 C C . GLU A 1 72 ? -22.462 5.865 19.426 1.00 91.12 72 GLU A C 1
ATOM 600 O O . GLU A 1 72 ? -23.605 5.431 19.596 1.00 91.12 72 GLU A O 1
ATOM 605 N N . ASN A 1 73 ? -21.592 5.249 18.624 1.00 91.94 73 ASN A N 1
ATOM 606 C CA . ASN A 1 73 ? -21.923 4.025 17.899 1.00 91.94 73 ASN A CA 1
ATOM 607 C C . ASN A 1 73 ? -22.268 2.877 18.853 1.00 91.94 73 ASN A C 1
ATOM 609 O O . ASN A 1 73 ? -23.262 2.186 18.644 1.00 91.94 73 ASN A O 1
ATOM 613 N N . ILE A 1 74 ? -21.520 2.707 19.943 1.00 92.56 74 ILE A N 1
ATOM 614 C CA . ILE A 1 74 ? -21.778 1.671 20.954 1.00 92.56 74 ILE A CA 1
ATOM 615 C C . ILE A 1 74 ? -23.146 1.857 21.623 1.00 92.56 74 ILE A C 1
ATOM 617 O O . ILE A 1 74 ? -23.873 0.878 21.814 1.00 92.56 74 ILE A O 1
ATOM 621 N N . LYS A 1 75 ? -23.557 3.102 21.897 1.00 92.69 75 LYS A N 1
ATOM 622 C CA . LYS A 1 75 ? -24.901 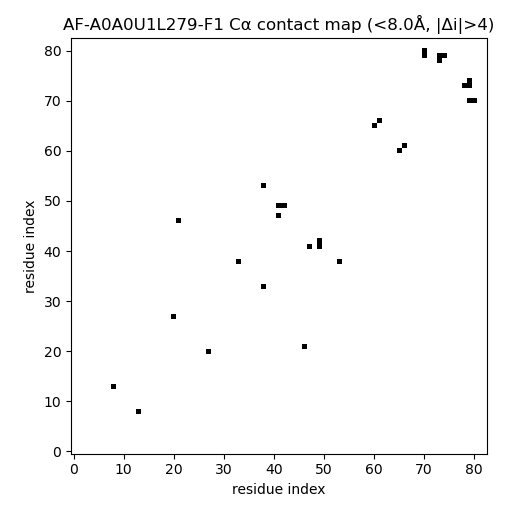3.395 22.426 1.00 92.69 75 LYS A CA 1
ATOM 623 C C . LYS A 1 75 ? -26.011 2.940 21.478 1.00 92.69 75 LYS A C 1
ATOM 625 O O . LYS A 1 75 ? -27.043 2.463 21.947 1.00 92.69 75 LYS A O 1
ATOM 630 N N . ARG A 1 76 ? -25.804 3.010 20.155 1.00 93.75 76 ARG A N 1
ATOM 631 C CA . ARG A 1 76 ? -26.763 2.482 19.158 1.00 93.75 76 ARG A CA 1
ATOM 632 C C . ARG A 1 76 ? -26.919 0.963 19.255 1.00 93.75 76 ARG A C 1
ATOM 634 O O . ARG A 1 76 ? -27.992 0.443 18.969 1.00 93.75 76 ARG A O 1
ATOM 641 N N . PHE A 1 77 ? -25.891 0.265 19.732 1.00 93.38 77 PHE A N 1
ATOM 642 C CA . PHE A 1 77 ? -25.935 -1.166 20.044 1.00 93.38 77 PHE A CA 1
ATOM 643 C C . PHE A 1 77 ? -26.457 -1.469 21.460 1.00 93.38 77 PHE A C 1
ATOM 645 O O . PHE A 1 77 ? -26.367 -2.607 21.910 1.00 93.38 77 PHE A O 1
ATOM 652 N N . SER A 1 78 ? -27.031 -0.484 22.166 1.00 92.75 78 SER A N 1
ATOM 653 C CA . SER A 1 78 ? -27.527 -0.612 23.551 1.00 92.75 78 SER A CA 1
ATOM 654 C C . SER A 1 78 ? -26.451 -1.006 24.573 1.00 92.75 78 SER A C 1
ATOM 656 O O . SER A 1 78 ? -26.756 -1.543 25.638 1.00 92.75 78 SER A O 1
ATOM 658 N N . LEU A 1 79 ? -25.186 -0.735 24.260 1.00 90.56 79 LEU A N 1
ATOM 659 C CA . LEU A 1 79 ? -24.045 -0.962 25.138 1.00 90.56 79 LEU A CA 1
ATOM 660 C C . LEU A 1 79 ? -23.640 0.366 25.799 1.00 90.56 79 LEU A C 1
ATOM 662 O O . LEU A 1 79 ? -23.714 1.426 25.179 1.00 90.56 79 LEU A O 1
ATOM 666 N N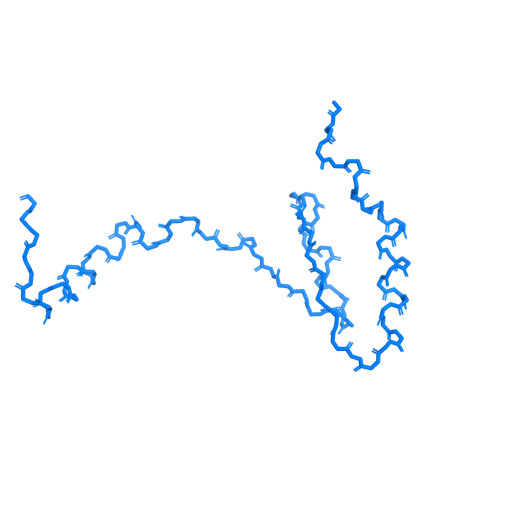 . ASN A 1 80 ? -23.196 0.317 27.056 1.00 85.19 80 ASN A N 1
ATOM 667 C CA . ASN A 1 80 ? -22.687 1.481 27.783 1.00 85.19 80 ASN A CA 1
ATOM 668 C C . ASN A 1 80 ? -21.301 1.168 28.340 1.00 85.19 80 ASN A C 1
ATOM 670 O O . ASN A 1 80 ? -21.123 0.172 29.040 1.00 85.19 80 ASN A O 1
ATOM 674 N N . ILE A 1 81 ? -20.334 2.030 28.039 1.00 79.69 81 ILE A N 1
ATOM 675 C CA . ILE A 1 81 ? -18.996 1.977 28.624 1.00 79.69 81 ILE A CA 1
ATOM 676 C C . ILE A 1 81 ? -18.945 3.082 29.676 1.00 79.69 81 ILE A C 1
ATOM 678 O O . ILE A 1 81 ? -18.990 4.263 29.337 1.00 79.69 81 ILE A O 1
ATOM 682 N N . ASN A 1 82 ? -18.909 2.692 30.948 1.00 66.31 82 ASN A N 1
ATOM 683 C CA . ASN A 1 82 ? -18.678 3.621 32.049 1.00 66.31 82 ASN A CA 1
ATOM 684 C C . ASN A 1 82 ? -17.166 3.860 32.141 1.00 66.31 82 ASN A C 1
ATOM 686 O O . ASN A 1 82 ? -16.410 2.890 32.214 1.00 66.31 82 ASN A O 1
ATOM 690 N N . SER A 1 83 ? -16.743 5.123 32.083 1.00 57.78 83 SER A N 1
ATOM 691 C CA . SER A 1 83 ? -15.368 5.534 32.407 1.00 57.78 83 SER A CA 1
ATOM 692 C C . SER A 1 83 ? -15.210 5.756 33.903 1.00 57.78 83 SER A C 1
ATOM 694 O O . SER A 1 83 ? -16.182 6.257 34.514 1.00 57.78 83 SER A O 1
#

Secondary structure (DSSP, 8-state):
--GGGTTSPPHHHHHHHHHHHTTSSS---------GGGTTTTTT-TT------TT--TTGGGSGGGHHHHHHHHHHTT-----

Radius of gyration: 20.88 Å; Cα contacts (8 Å, |Δi|>4): 15; chains: 1; bounding box: 52×24×54 Å

Sequence (83 aa):
MDYFRAGELSSFKEKKVIELFNQFDNQVIFTVTLKEQELGKYDNKSDINHIDYTPHIPCKLLSPEYVEEFVENIKRFSLNINS

Foldseek 3Di:
DPPVCPPPDDPVRVVVVLVVVLPDPDDDDDDDDDDPVCPPVCVPPPSDPDDDCPVPDPPPCVDPVCPVVVQVVCVVVVDHDDD

pLDDT: mean 79.34, std 11.83, range [44.12, 93.75]

Solvent-accessible surface area (backbone atoms only — not comparable to full-atom values): 5805 Å² total; per-residue (Å²): 132,73,80,90,51,81,82,61,72,52,74,69,53,44,53,53,49,53,60,59,54,72,73,48,96,62,91,79,88,85,88,76,89,77,51,85,91,51,65,73,76,52,77,87,38,90,93,51,93,75,81,85,64,80,86,63,62,82,65,56,83,75,35,76,86,40,48,64,60,49,54,54,54,38,45,76,72,77,45,83,86,85,130